Protein AF-A0A969TYZ6-F1 (afdb_monomer)

Foldseek 3Di:
DDQQQAVCSVNPPHYDPVVNVCCVVDPDDPDDDFLDPAQQQSVLCQFQVDHCVVQVFDDQADAGDPVSNCNGPQNVCVVVVDQFEDAEEPRHHDDDVCVSHNYYRYDYDPDDQDDPDDPDDPVVVPPDPDPPTVVVVRVVVVVVVVVVD

Nearest PDB structures (foldseek):
  3ed4-assembly2_C  TM=7.073E-01  e=1.552E-05  Escherichia coli
  6psm-assembly3_D  TM=7.800E-01  e=3.297E-05  Pseudoalteromonas fuliginea
  4upl-assembly1_C  TM=9.272E-01  e=4.158E-04  Ruegeria pomeroyi DSS-3
  6psm-assembly2_E  TM=7.237E-01  e=3.297E-05  Pseudoalteromonas fuliginea

Solvent-accessible surface area (backbone atoms only — not comparable to full-atom values): 9402 Å² total; per-residue (Å²): 135,64,82,66,62,34,35,78,62,70,30,88,82,47,85,38,68,71,59,34,47,51,41,72,79,55,79,72,74,90,84,74,80,75,96,43,101,44,70,26,31,35,48,52,24,67,41,52,76,40,58,55,92,74,74,69,34,84,48,66,62,52,48,76,53,74,72,57,47,58,61,14,56,67,42,46,40,38,75,74,71,46,90,41,72,44,74,40,74,68,43,54,17,67,77,81,70,51,84,78,31,81,37,65,60,59,43,68,73,88,69,72,80,62,81,93,83,68,96,65,61,77,75,65,65,77,76,49,98,67,76,83,46,63,66,55,72,45,52,53,57,53,50,53,60,65,71,72,112

Secondary structure (DSSP, 8-state):
--GGG-GGGT-SSS--HHHHHHHHHS---SS---SSSSHHHHHHHHHHS--HHHH---SSSPPPPHHHHTTSHHHHHHHTT---EEEEE--SSSS--GGGSSEEEEE-TT--SS-TT----THHHHT------TTHHHHHHHHHHHH--

Radius of gyration: 18.56 Å; Cα contacts (8 Å, |Δi|>4): 160; chains: 1; bounding box: 54×35×37 Å

Mean predicted aligned error: 7.87 Å

Structure (mmCIF, N/CA/C/O backbone):
data_AF-A0A969TYZ6-F1
#
_entry.id   AF-A0A969TYZ6-F1
#
loop_
_atom_site.group_PDB
_atom_site.id
_atom_site.type_symbol
_atom_site.label_atom_id
_atom_site.label_alt_id
_atom_site.label_comp_id
_atom_site.label_asym_id
_atom_site.label_entity_id
_atom_site.label_seq_id
_atom_site.pdbx_PDB_ins_code
_atom_site.Cartn_x
_atom_site.Cartn_y
_atom_site.Cartn_z
_atom_site.occupancy
_atom_site.B_iso_or_equiv
_atom_site.auth_seq_id
_atom_site.auth_comp_id
_atom_site.auth_asym_id
_atom_site.auth_atom_id
_atom_site.pdbx_PDB_model_num
ATOM 1 N N . MET A 1 1 ? 9.546 -0.596 -7.357 1.00 85.44 1 MET A N 1
ATOM 2 C CA . MET A 1 1 ? 10.372 -1.294 -8.366 1.00 85.44 1 MET A CA 1
ATOM 3 C C . MET A 1 1 ? 9.968 -0.761 -9.733 1.00 85.44 1 MET A C 1
ATOM 5 O O . MET A 1 1 ? 8.810 -0.387 -9.873 1.00 85.44 1 MET A O 1
ATOM 9 N N . ARG A 1 2 ? 10.897 -0.628 -10.684 1.00 91.69 2 ARG A N 1
ATOM 10 C CA . ARG A 1 2 ? 10.585 -0.173 -12.050 1.00 91.69 2 ARG A CA 1
ATOM 11 C C . ARG A 1 2 ? 10.097 -1.345 -12.911 1.00 91.69 2 ARG A C 1
ATOM 13 O O . ARG A 1 2 ? 10.354 -2.492 -12.559 1.00 91.69 2 ARG A O 1
ATOM 20 N N . TRP A 1 3 ? 9.403 -1.051 -14.010 1.00 93.50 3 TRP A N 1
ATOM 21 C CA . TRP A 1 3 ? 8.807 -2.065 -14.891 1.00 93.50 3 TRP A CA 1
ATOM 22 C C . TRP A 1 3 ? 9.852 -2.972 -15.567 1.00 93.50 3 TRP A C 1
ATOM 24 O O . TRP A 1 3 ? 9.590 -4.142 -15.812 1.00 93.50 3 TRP A O 1
ATOM 34 N N . ASP A 1 4 ? 11.051 -2.445 -15.811 1.00 94.44 4 ASP A N 1
ATOM 35 C CA . ASP A 1 4 ? 12.166 -3.093 -16.504 1.00 94.44 4 ASP A CA 1
ATOM 36 C C . ASP A 1 4 ? 13.074 -3.908 -15.570 1.00 94.44 4 ASP A C 1
ATOM 38 O O . ASP A 1 4 ? 14.100 -4.416 -16.005 1.00 94.44 4 ASP A O 1
ATOM 42 N N . ALA A 1 5 ? 12.739 -4.039 -14.283 1.00 95.69 5 ALA A N 1
ATOM 43 C CA . ALA A 1 5 ? 13.613 -4.665 -13.287 1.00 95.69 5 ALA A CA 1
ATOM 44 C C . ALA A 1 5 ? 13.423 -6.186 -13.121 1.00 95.69 5 ALA A C 1
ATOM 46 O O . ALA A 1 5 ? 14.183 -6.804 -12.377 1.00 95.69 5 ALA A O 1
ATOM 47 N N . LEU A 1 6 ? 12.415 -6.781 -13.767 1.00 95.44 6 LEU A N 1
ATOM 48 C CA . LEU A 1 6 ? 12.076 -8.203 -13.638 1.00 95.44 6 LEU A CA 1
ATOM 49 C C . LEU A 1 6 ? 12.604 -9.017 -14.823 1.00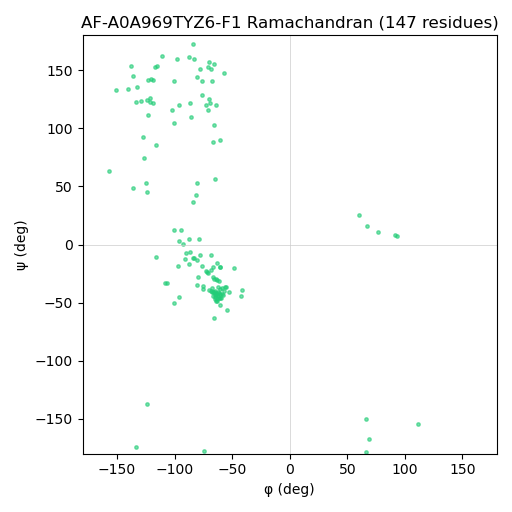 95.44 6 LEU A C 1
ATOM 51 O O . LEU A 1 6 ? 12.487 -8.589 -15.973 1.00 95.44 6 LEU A O 1
ATOM 55 N N . GLY A 1 7 ? 13.100 -10.225 -14.550 1.00 96.00 7 GLY A N 1
ATOM 56 C CA . GLY A 1 7 ? 13.476 -11.197 -15.580 1.00 96.00 7 GLY A CA 1
ATOM 57 C C . GLY A 1 7 ? 12.293 -11.557 -16.481 1.00 96.00 7 GLY A C 1
ATOM 58 O O . GLY A 1 7 ? 12.415 -11.520 -17.704 1.00 96.00 7 GLY A O 1
ATOM 59 N N . ALA A 1 8 ? 11.111 -11.768 -15.892 1.00 95.44 8 ALA A N 1
ATOM 60 C CA . ALA A 1 8 ? 9.858 -11.995 -16.622 1.00 95.44 8 ALA A CA 1
ATOM 61 C C . ALA A 1 8 ? 9.437 -10.824 -17.537 1.00 95.44 8 ALA A C 1
ATOM 63 O O . ALA A 1 8 ? 8.668 -11.027 -18.471 1.00 95.44 8 ALA A O 1
ATOM 64 N N . MET A 1 9 ? 9.967 -9.615 -17.311 1.00 96.06 9 MET A N 1
ATOM 65 C CA . MET A 1 9 ? 9.769 -8.440 -18.174 1.00 96.06 9 MET A CA 1
ATOM 66 C C . MET A 1 9 ? 10.898 -8.264 -19.209 1.00 96.06 9 MET A C 1
ATOM 68 O O . MET A 1 9 ? 11.004 -7.218 -19.845 1.00 96.06 9 MET A O 1
ATOM 72 N N . GLY A 1 10 ? 11.754 -9.277 -19.385 1.00 95.25 10 GLY A N 1
ATOM 73 C CA . GLY A 1 10 ? 12.836 -9.296 -20.372 1.00 95.25 10 GLY A CA 1
ATOM 74 C C . GLY A 1 10 ? 14.187 -8.777 -19.870 1.00 95.25 10 GLY A C 1
ATOM 75 O O . GLY A 1 10 ? 15.113 -8.631 -20.675 1.00 95.25 10 GLY A O 1
ATOM 76 N N . ASN A 1 11 ? 14.348 -8.504 -18.569 1.00 96.88 11 ASN A N 1
ATOM 77 C CA . ASN A 1 11 ? 15.635 -8.069 -18.028 1.00 96.88 11 ASN A CA 1
ATOM 78 C C . ASN A 1 11 ? 16.669 -9.211 -18.068 1.00 96.88 11 ASN A C 1
ATOM 80 O O . ASN A 1 11 ? 16.473 -10.268 -17.475 1.00 96.88 11 ASN A O 1
ATOM 84 N N . ARG A 1 12 ? 17.798 -8.987 -18.753 1.00 95.50 12 ARG A N 1
ATOM 85 C CA . ARG A 1 12 ? 18.877 -9.985 -18.911 1.00 95.50 12 ARG A CA 1
ATOM 86 C C . ARG A 1 12 ? 19.959 -9.920 -17.828 1.00 95.50 12 ARG A C 1
ATOM 88 O O . ARG A 1 12 ? 20.797 -10.814 -17.752 1.00 95.50 12 ARG A O 1
ATOM 95 N N . ILE A 1 13 ? 19.977 -8.852 -17.034 1.00 96.62 13 ILE A N 1
ATOM 96 C CA . ILE A 1 13 ? 21.022 -8.556 -16.045 1.00 96.62 13 ILE A CA 1
ATOM 97 C C . ILE A 1 13 ? 20.548 -8.944 -14.642 1.00 96.62 13 ILE A C 1
ATOM 99 O O . ILE A 1 13 ? 21.250 -9.645 -13.913 1.00 96.62 13 ILE A O 1
ATOM 103 N N . ILE A 1 14 ? 19.355 -8.492 -14.258 1.00 95.69 14 ILE A N 1
ATOM 104 C CA . ILE A 1 14 ? 18.786 -8.709 -12.930 1.00 95.69 14 ILE A CA 1
ATOM 105 C C . ILE A 1 14 ? 18.056 -10.050 -12.928 1.00 95.69 14 ILE A C 1
ATOM 107 O O . ILE A 1 14 ? 17.132 -10.266 -13.705 1.00 95.69 14 ILE A O 1
ATOM 111 N N . ARG A 1 15 ? 18.467 -10.952 -12.033 1.00 94.88 15 ARG A N 1
ATOM 112 C CA . ARG A 1 15 ? 17.842 -12.269 -11.873 1.00 94.88 15 ARG A CA 1
ATOM 113 C C . ARG A 1 15 ? 16.825 -12.224 -10.740 1.00 94.88 15 ARG A C 1
ATOM 115 O O . ARG A 1 15 ? 17.200 -11.978 -9.594 1.00 94.88 15 ARG A O 1
ATOM 122 N N . THR A 1 16 ? 15.561 -12.507 -11.043 1.00 96.81 16 THR A N 1
ATOM 123 C CA . THR A 1 16 ? 14.452 -12.462 -10.078 1.00 96.81 16 THR A CA 1
ATOM 124 C C . THR A 1 16 ? 13.690 -13.788 -10.010 1.00 96.81 16 THR A C 1
ATOM 126 O O . THR A 1 16 ? 12.464 -13.776 -10.079 1.00 96.81 16 THR A O 1
ATOM 129 N N . PRO A 1 17 ? 14.361 -14.939 -9.801 1.00 96.75 17 PRO A N 1
ATOM 130 C CA . PRO A 1 17 ? 13.773 -16.264 -10.033 1.00 96.75 17 PRO A CA 1
ATOM 131 C C . PRO A 1 17 ? 12.467 -16.510 -9.263 1.00 96.75 17 PRO A C 1
ATOM 133 O O . PRO A 1 17 ? 11.539 -17.102 -9.800 1.00 96.75 17 PRO A O 1
ATOM 136 N N . ASN A 1 18 ? 12.354 -16.005 -8.030 1.00 97.06 18 ASN A N 1
ATOM 137 C CA . ASN A 1 18 ? 11.130 -16.142 -7.236 1.00 97.06 18 ASN A CA 1
ATOM 138 C C . ASN A 1 18 ? 9.967 -15.291 -7.775 1.00 97.06 18 ASN A C 1
ATOM 140 O O . ASN A 1 18 ? 8.830 -15.750 -7.772 1.00 97.06 18 ASN A O 1
ATOM 144 N N . LEU A 1 19 ? 10.237 -14.064 -8.238 1.00 96.81 19 LEU A N 1
ATOM 145 C CA . LEU A 1 19 ? 9.208 -13.198 -8.829 1.00 96.81 19 LEU A CA 1
ATOM 146 C C . LEU A 1 19 ? 8.842 -13.665 -10.241 1.00 96.81 19 LEU A C 1
ATOM 148 O O . LEU A 1 19 ? 7.674 -13.627 -10.608 1.00 96.81 19 LEU A O 1
ATOM 152 N N . ASP A 1 20 ? 9.821 -14.158 -10.999 1.00 97.19 20 ASP A N 1
ATOM 153 C CA . ASP A 1 20 ? 9.613 -14.714 -12.335 1.00 97.19 20 ASP A CA 1
ATOM 154 C C . ASP A 1 20 ? 8.745 -15.978 -12.258 1.00 97.19 20 ASP A C 1
ATOM 156 O O . ASP A 1 20 ? 7.818 -16.137 -13.048 1.00 97.19 20 ASP A O 1
ATOM 160 N N . ARG A 1 21 ? 8.968 -16.830 -11.244 1.00 98.00 21 ARG A N 1
ATOM 161 C CA . ARG A 1 21 ? 8.101 -17.979 -10.956 1.00 98.00 21 ARG A CA 1
ATOM 162 C C . ARG A 1 21 ? 6.665 -17.549 -10.650 1.00 98.00 21 ARG A C 1
ATOM 164 O O . ARG A 1 21 ? 5.743 -18.115 -11.222 1.00 98.00 21 ARG A O 1
ATOM 171 N N . LEU A 1 22 ? 6.468 -16.532 -9.803 1.00 97.38 22 LEU A N 1
ATOM 172 C CA . LEU A 1 22 ? 5.130 -15.991 -9.514 1.00 97.38 22 LEU A CA 1
ATOM 173 C C . LEU A 1 22 ? 4.441 -15.435 -10.768 1.00 97.38 22 LEU A C 1
ATOM 175 O O . LEU A 1 22 ? 3.236 -15.604 -10.924 1.00 97.38 22 LEU A O 1
ATOM 179 N N . ALA A 1 23 ? 5.192 -14.784 -11.659 1.00 96.12 23 ALA A N 1
ATOM 180 C CA . ALA A 1 23 ? 4.657 -14.282 -12.921 1.00 96.12 23 ALA A CA 1
ATOM 181 C C . ALA A 1 23 ? 4.252 -15.421 -13.873 1.00 96.12 23 ALA A C 1
ATOM 183 O O . ALA A 1 23 ? 3.238 -15.301 -14.552 1.00 96.12 23 ALA A O 1
ATOM 184 N N . TYR A 1 24 ? 5.020 -16.514 -13.907 1.00 96.50 24 TYR A N 1
ATOM 185 C CA . TYR A 1 24 ? 4.758 -17.673 -14.764 1.00 96.50 24 TYR A CA 1
ATOM 186 C C . TYR A 1 24 ? 3.608 -18.556 -14.257 1.00 96.50 24 TYR A C 1
ATOM 188 O O . TYR A 1 24 ? 2.821 -19.063 -15.048 1.00 96.50 24 TYR A O 1
ATOM 196 N N . GLU A 1 25 ? 3.505 -18.743 -12.940 1.00 98.19 25 GLU A N 1
ATOM 197 C CA . GLU A 1 25 ? 2.452 -19.553 -12.307 1.00 98.19 25 GLU A CA 1
ATOM 198 C C . GLU A 1 25 ? 1.144 -18.774 -12.087 1.00 98.19 25 GLU A C 1
ATOM 200 O O . GLU A 1 25 ? 0.123 -19.366 -11.740 1.00 98.19 25 GLU A O 1
ATOM 205 N N . GLY A 1 26 ? 1.174 -17.450 -12.254 1.00 97.12 26 GLY A N 1
ATOM 206 C CA . GLY A 1 26 ? 0.054 -16.552 -11.997 1.00 97.12 26 GLY A CA 1
ATOM 207 C C . GLY A 1 26 ? -0.323 -15.700 -13.206 1.00 97.12 26 GLY A C 1
ATOM 208 O O . GLY A 1 26 ? -0.410 -16.175 -14.336 1.00 97.12 26 GLY A O 1
ATOM 209 N N . VAL A 1 27 ? -0.588 -14.417 -12.950 1.00 96.81 27 VAL A N 1
ATOM 210 C CA . VAL A 1 27 ? -0.977 -13.439 -13.973 1.00 96.81 27 VAL A CA 1
ATOM 211 C C . VAL A 1 27 ? 0.015 -12.283 -13.980 1.00 96.81 27 VAL A C 1
ATOM 213 O O . VAL A 1 27 ? 0.234 -11.632 -12.956 1.00 96.81 27 VAL A O 1
ATOM 216 N N . LEU A 1 28 ? 0.574 -11.992 -15.155 1.00 96.00 28 LEU A N 1
ATOM 217 C CA . LEU A 1 28 ? 1.439 -10.842 -15.391 1.00 96.00 28 LEU A CA 1
ATOM 218 C C . LEU A 1 28 ? 0.665 -9.728 -16.105 1.00 96.00 28 LEU A C 1
ATOM 220 O O . LEU A 1 28 ? 0.260 -9.866 -17.258 1.00 96.00 28 LEU A O 1
ATOM 224 N N . PHE A 1 29 ? 0.497 -8.590 -15.433 1.00 96.56 29 PHE A N 1
ATOM 225 C CA . PHE A 1 29 ? -0.123 -7.409 -16.027 1.00 96.56 29 PHE A CA 1
ATOM 226 C C . PHE A 1 29 ? 0.922 -6.574 -16.769 1.00 96.56 29 PHE A C 1
ATOM 228 O O . PHE A 1 29 ? 1.751 -5.916 -16.144 1.00 96.56 29 PHE A O 1
ATOM 235 N N . LEU A 1 30 ? 0.844 -6.551 -18.101 1.00 95.38 30 LEU A N 1
ATOM 236 C CA . LEU A 1 30 ? 1.737 -5.736 -18.939 1.00 95.38 30 LEU A CA 1
ATOM 237 C C . LEU A 1 30 ? 1.415 -4.236 -18.868 1.00 95.38 30 LEU A C 1
ATOM 239 O O . LEU A 1 30 ? 2.276 -3.401 -19.123 1.00 95.38 30 LEU A O 1
ATOM 243 N N . ASN A 1 31 ? 0.176 -3.904 -18.499 1.00 96.12 31 ASN A N 1
ATOM 244 C CA . ASN A 1 31 ? -0.345 -2.543 -18.432 1.00 96.12 31 ASN A CA 1
ATOM 245 C C . ASN A 1 31 ? -0.938 -2.277 -17.042 1.00 96.12 31 ASN A C 1
ATOM 247 O O . ASN A 1 31 ? -2.155 -2.263 -16.869 1.00 96.12 31 ASN A O 1
ATOM 251 N N . ASN A 1 32 ? -0.072 -2.104 -16.042 1.00 94.94 32 ASN A N 1
ATOM 252 C CA . ASN A 1 32 ? -0.462 -1.722 -14.684 1.00 94.94 32 ASN A CA 1
ATOM 253 C C . ASN A 1 32 ? 0.182 -0.380 -14.314 1.00 94.94 32 ASN A C 1
ATOM 255 O O . ASN A 1 32 ? 1.407 -0.251 -14.330 1.00 94.94 32 ASN A O 1
ATOM 259 N N . PHE A 1 33 ? -0.640 0.610 -13.971 1.00 96.19 33 PHE A N 1
ATOM 260 C CA . PHE A 1 33 ? -0.203 1.984 -13.739 1.00 96.19 33 PHE A CA 1
ATOM 261 C C . PHE A 1 33 ? -0.599 2.461 -12.346 1.00 96.19 33 PHE A C 1
ATOM 263 O O . PHE A 1 33 ? -1.699 2.198 -11.865 1.00 96.19 33 PHE A O 1
ATOM 270 N N . VAL A 1 34 ? 0.291 3.227 -11.715 1.00 95.62 34 VAL A N 1
ATOM 271 C CA . VAL A 1 34 ? -0.053 3.996 -10.517 1.00 95.62 34 VAL A CA 1
ATOM 272 C C . VAL A 1 34 ? -0.761 5.284 -10.922 1.00 95.62 34 VAL A C 1
ATOM 274 O O . VAL A 1 34 ? -0.410 5.913 -11.917 1.00 95.62 34 VAL A O 1
ATOM 277 N N . THR A 1 35 ? -1.727 5.713 -10.116 1.00 94.38 35 THR A N 1
ATOM 278 C CA . THR A 1 35 ? -2.426 6.995 -10.302 1.00 94.38 35 THR A CA 1
ATOM 279 C C . THR A 1 35 ? -1.502 8.192 -10.081 1.00 94.38 35 THR A C 1
ATOM 281 O O . THR A 1 35 ? -1.716 9.267 -10.637 1.00 94.38 35 THR A O 1
ATOM 284 N N . THR A 1 36 ? -0.471 8.033 -9.248 1.00 94.56 36 THR A N 1
ATOM 285 C CA . THR A 1 36 ? 0.542 9.057 -8.984 1.00 94.56 36 THR A CA 1
ATOM 286 C C . THR A 1 36 ? 1.866 8.395 -8.614 1.00 94.56 36 THR A C 1
ATOM 288 O O . THR A 1 36 ? 1.908 7.516 -7.755 1.00 94.56 36 THR A O 1
ATOM 291 N N . SER A 1 37 ? 2.966 8.842 -9.220 1.00 94.00 37 SER A N 1
ATOM 292 C CA . SER A 1 37 ? 4.318 8.294 -9.011 1.00 94.00 37 SER A CA 1
ATOM 293 C C . SER A 1 37 ? 5.009 8.839 -7.751 1.00 94.00 37 SER A C 1
ATOM 295 O O . SER A 1 37 ? 6.197 9.154 -7.773 1.00 94.00 37 SER A O 1
ATOM 297 N N . ILE A 1 38 ? 4.269 8.948 -6.643 1.00 93.25 38 ILE A N 1
ATOM 298 C CA . ILE A 1 38 ? 4.771 9.390 -5.335 1.00 93.25 38 ILE A CA 1
ATOM 299 C C . ILE A 1 38 ? 4.277 8.438 -4.239 1.00 93.25 38 ILE A C 1
ATOM 301 O O . ILE A 1 38 ? 3.121 8.016 -4.229 1.00 93.25 38 ILE A O 1
ATOM 305 N N . CYS A 1 39 ? 5.177 8.059 -3.329 1.00 93.94 39 CYS A N 1
ATOM 306 C CA . CYS A 1 39 ? 4.957 6.999 -2.338 1.00 93.94 39 CYS A CA 1
ATOM 307 C C . CYS A 1 39 ? 3.689 7.185 -1.476 1.00 93.94 39 CYS A C 1
ATOM 309 O O . CYS A 1 39 ? 2.876 6.260 -1.465 1.00 93.94 39 CYS A O 1
ATOM 311 N N . PRO A 1 40 ? 3.499 8.310 -0.759 1.00 95.69 40 PRO A N 1
ATOM 312 C CA . PRO A 1 40 ? 2.333 8.505 0.100 1.00 95.69 40 PRO A CA 1
ATOM 313 C C . PRO A 1 40 ? 1.016 8.454 -0.679 1.00 95.69 40 PRO A C 1
ATOM 315 O O . PRO A 1 40 ? 0.154 7.640 -0.362 1.00 95.69 40 PRO A O 1
ATOM 318 N N . THR A 1 41 ? 0.880 9.228 -1.758 1.00 97.06 41 THR A N 1
ATOM 319 C CA . THR A 1 41 ? -0.352 9.257 -2.564 1.00 97.06 41 THR A CA 1
ATOM 320 C C . THR A 1 41 ? -0.657 7.900 -3.191 1.00 97.06 41 THR A C 1
ATOM 322 O O . THR A 1 41 ? -1.787 7.431 -3.105 1.00 97.06 41 THR A O 1
ATOM 325 N N . SER A 1 42 ? 0.347 7.216 -3.756 1.00 96.81 42 SER A N 1
ATOM 326 C CA . SER A 1 42 ? 0.155 5.879 -4.332 1.00 96.81 42 SER A CA 1
ATOM 327 C C . SER A 1 42 ? -0.297 4.862 -3.282 1.00 96.81 42 SER A C 1
ATOM 329 O O . SER A 1 42 ? -1.209 4.080 -3.547 1.00 96.81 42 SER A O 1
ATOM 331 N N . ARG A 1 43 ? 0.288 4.888 -2.076 1.00 96.62 43 ARG A N 1
ATOM 332 C CA . ARG A 1 43 ? -0.143 4.022 -0.970 1.00 96.62 43 ARG A CA 1
ATOM 333 C C . ARG A 1 43 ? -1.564 4.351 -0.551 1.00 96.62 43 ARG A C 1
ATOM 335 O O . ARG A 1 43 ? -2.381 3.444 -0.478 1.00 96.62 43 ARG A O 1
ATOM 342 N N . ALA A 1 44 ? -1.882 5.624 -0.347 1.00 97.81 44 ALA A N 1
ATOM 343 C CA . ALA A 1 44 ? -3.228 6.036 0.020 1.00 97.81 44 ALA A CA 1
ATOM 344 C C . ALA A 1 44 ? -4.275 5.578 -1.012 1.00 97.81 44 ALA A C 1
ATOM 346 O O . ALA A 1 44 ? -5.330 5.068 -0.628 1.00 97.81 44 ALA A O 1
ATOM 347 N N . SER A 1 45 ? -3.951 5.660 -2.307 1.00 97.88 45 SER A N 1
ATOM 348 C CA . SER A 1 45 ? -4.794 5.125 -3.381 1.00 97.88 45 SER A CA 1
ATOM 349 C C . SER A 1 45 ? -4.978 3.604 -3.291 1.00 97.88 45 SER A C 1
ATOM 351 O O . SER A 1 45 ? -6.093 3.126 -3.462 1.00 97.88 45 SER A O 1
ATOM 353 N N . ILE A 1 46 ? -3.931 2.834 -2.965 1.00 97.50 46 ILE A N 1
ATOM 354 C CA . ILE A 1 46 ? -4.038 1.375 -2.761 1.00 97.50 46 ILE A CA 1
ATOM 355 C C . ILE A 1 46 ? -4.919 1.044 -1.549 1.00 97.50 46 ILE A C 1
ATOM 357 O O . ILE A 1 46 ? -5.771 0.167 -1.632 1.00 97.50 46 ILE A O 1
ATOM 361 N N . PHE A 1 47 ? -4.730 1.741 -0.426 1.00 97.88 47 PHE A N 1
ATOM 362 C CA . PHE A 1 47 ? -5.491 1.493 0.802 1.00 97.88 47 PHE A CA 1
ATOM 363 C C . PHE A 1 47 ? -6.982 1.788 0.632 1.00 97.88 47 PHE A C 1
ATOM 365 O O . PHE A 1 47 ? -7.813 1.036 1.132 1.00 97.88 47 PHE A O 1
ATOM 372 N N . THR A 1 48 ? -7.317 2.878 -0.057 1.00 98.00 48 THR A N 1
ATOM 373 C CA . THR A 1 48 ? -8.701 3.368 -0.171 1.00 98.00 48 THR A CA 1
ATOM 374 C C . THR A 1 48 ? -9.415 2.926 -1.445 1.00 98.00 48 THR A C 1
ATOM 376 O O . THR A 1 48 ? -10.634 3.043 -1.523 1.00 98.00 48 THR A O 1
ATOM 379 N N . GLY A 1 49 ? -8.681 2.492 -2.474 1.00 97.38 49 GLY A N 1
ATOM 380 C CA . GLY A 1 49 ? -9.224 2.294 -3.820 1.00 97.38 49 GLY A CA 1
ATOM 381 C C . GLY A 1 49 ? -9.645 3.599 -4.515 1.00 97.38 49 GLY A C 1
ATOM 382 O O . GLY A 1 49 ? -10.405 3.567 -5.480 1.00 97.38 49 GLY A O 1
ATOM 383 N N . GLN A 1 50 ? -9.197 4.760 -4.025 1.00 97.12 50 GLN A N 1
ATOM 384 C CA . GLN A 1 50 ? -9.617 6.078 -4.509 1.00 97.12 50 GLN A CA 1
ATOM 385 C C . GLN A 1 50 ? -8.455 6.848 -5.146 1.00 97.12 50 GLN A C 1
ATOM 387 O O . GLN A 1 50 ? -7.297 6.678 -4.783 1.00 97.12 50 GLN A O 1
ATOM 392 N N . TYR A 1 51 ? -8.767 7.757 -6.073 1.00 97.50 51 TYR A N 1
ATOM 393 C CA . TYR A 1 51 ? -7.787 8.701 -6.624 1.00 97.50 51 TYR A CA 1
ATOM 394 C C . TYR A 1 51 ? -7.364 9.760 -5.593 1.00 97.50 51 TYR A C 1
ATOM 396 O O . TYR A 1 51 ? -8.157 10.125 -4.722 1.00 97.50 51 TYR A O 1
ATOM 404 N N . GLY A 1 52 ? -6.180 10.357 -5.793 1.00 96.62 52 GLY A N 1
ATOM 405 C CA . GLY A 1 52 ? -5.632 11.464 -4.987 1.00 96.62 52 GLY A CA 1
ATOM 406 C C . GLY A 1 52 ? -6.640 12.552 -4.625 1.00 96.62 52 GLY A C 1
ATOM 407 O O . GLY A 1 52 ? -6.776 12.925 -3.466 1.00 96.62 52 GLY A O 1
ATOM 408 N N . ARG A 1 53 ? -7.454 12.979 -5.598 1.00 96.69 53 ARG A N 1
ATOM 409 C CA . ARG A 1 53 ? -8.502 14.001 -5.416 1.00 96.69 53 ARG A C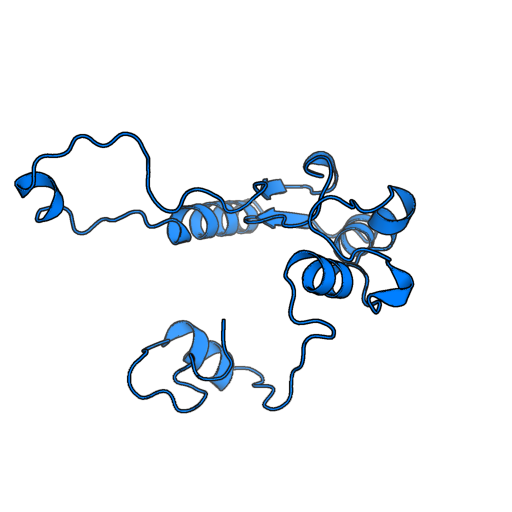A 1
ATOM 410 C C . ARG A 1 53 ? -9.591 13.653 -4.391 1.00 96.69 53 ARG A C 1
ATOM 412 O O . ARG A 1 53 ? -10.342 14.529 -3.982 1.00 96.69 53 ARG A O 1
ATOM 419 N N . ARG A 1 54 ? -9.757 12.378 -4.046 1.00 97.19 54 ARG A N 1
ATOM 420 C CA . ARG A 1 54 ? -10.774 11.904 -3.098 1.00 97.19 54 ARG A CA 1
ATOM 421 C C . ARG A 1 54 ? -10.183 11.759 -1.701 1.00 97.19 54 ARG A C 1
ATOM 423 O O . ARG A 1 54 ? -10.794 12.225 -0.749 1.00 97.19 54 ARG A O 1
ATOM 430 N N . HIS A 1 55 ? -8.996 11.161 -1.587 1.00 96.88 55 HIS A N 1
ATOM 431 C CA . HIS A 1 55 ? -8.360 10.944 -0.287 1.00 96.88 55 HIS A CA 1
ATOM 432 C C . HIS A 1 55 ? -7.501 12.130 0.193 1.00 96.88 55 HIS A C 1
ATOM 434 O O . HIS A 1 55 ? -7.212 12.201 1.380 1.00 96.88 55 HIS A O 1
ATOM 440 N N . GLN A 1 56 ? -7.126 13.064 -0.692 1.00 97.31 56 GLN A N 1
ATOM 441 C CA . GLN A 1 56 ? -6.429 14.329 -0.390 1.00 97.31 56 GLN A CA 1
ATOM 442 C C . GLN A 1 56 ? -5.052 14.189 0.289 1.00 97.31 56 GLN A C 1
ATOM 444 O O . GLN A 1 56 ? -4.578 15.110 0.941 1.00 97.31 56 GLN A O 1
ATOM 449 N N . ILE A 1 57 ? -4.372 13.056 0.088 1.00 97.38 57 ILE A N 1
ATOM 450 C CA . ILE A 1 57 ? -3.014 12.825 0.609 1.00 97.38 57 ILE A CA 1
ATOM 451 C C . ILE A 1 57 ? -2.016 13.053 -0.525 1.00 97.38 57 ILE A C 1
ATOM 453 O O . ILE A 1 57 ? -1.887 12.210 -1.420 1.00 97.38 57 ILE A O 1
ATOM 457 N N . TRP A 1 58 ? -1.322 14.188 -0.480 1.00 96.38 58 TRP A N 1
ATOM 458 C CA . TRP A 1 58 ? -0.407 14.653 -1.534 1.00 96.38 58 TRP A CA 1
ATOM 459 C C . TRP A 1 58 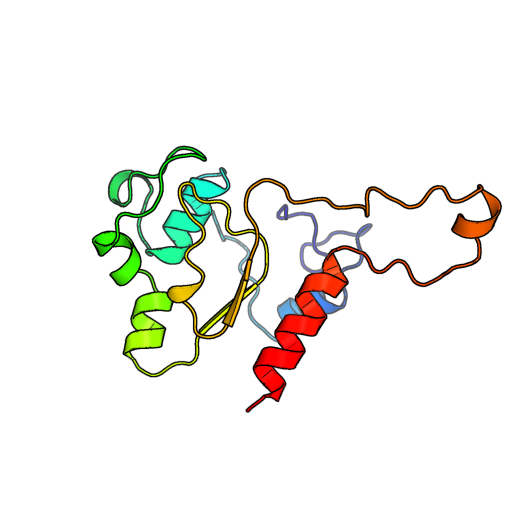? 1.054 14.760 -1.089 1.00 96.38 58 TRP A C 1
ATOM 461 O O . TRP A 1 58 ? 1.945 14.906 -1.923 1.00 96.38 58 TRP A O 1
ATOM 471 N N . ASP A 1 59 ? 1.307 14.643 0.210 1.00 94.19 59 ASP A N 1
ATOM 472 C CA . ASP A 1 59 ? 2.615 14.814 0.832 1.00 94.19 59 ASP A CA 1
ATOM 473 C C . ASP A 1 59 ? 2.909 13.681 1.832 1.00 94.19 59 ASP A C 1
ATOM 475 O O . ASP A 1 59 ? 2.192 12.682 1.912 1.00 94.19 59 ASP A O 1
ATOM 479 N N . PHE A 1 60 ? 4.024 13.804 2.551 1.00 93.50 60 PHE A N 1
ATOM 480 C CA . PHE A 1 60 ? 4.490 12.815 3.525 1.00 93.50 60 PHE A CA 1
ATOM 481 C C . PHE A 1 60 ? 4.014 13.099 4.960 1.00 93.50 60 PHE A C 1
ATOM 483 O O . PHE A 1 60 ? 4.367 12.341 5.862 1.00 93.50 60 PHE A O 1
ATOM 490 N N . GLU A 1 61 ? 3.249 14.169 5.176 1.00 94.38 61 GLU A N 1
ATOM 491 C CA . GLU A 1 61 ? 2.846 14.664 6.498 1.00 94.38 61 GLU A CA 1
ATOM 492 C C . GLU A 1 61 ? 1.365 14.414 6.776 1.00 94.38 61 GLU A C 1
ATOM 494 O O . GLU A 1 61 ? 0.994 14.114 7.909 1.00 94.38 61 GLU A O 1
ATOM 499 N N . THR A 1 62 ? 0.535 14.459 5.736 1.00 95.88 62 THR A N 1
ATOM 500 C CA . THR A 1 62 ? -0.912 14.289 5.813 1.00 95.88 62 THR A CA 1
ATOM 501 C C . THR A 1 62 ? -1.266 12.830 6.139 1.00 95.88 62 THR A C 1
ATOM 503 O O . THR A 1 62 ? -0.977 11.931 5.335 1.00 95.88 62 THR A O 1
ATOM 506 N N . PRO A 1 63 ? -1.891 12.554 7.300 1.00 96.31 63 PRO A N 1
ATOM 507 C CA . PRO A 1 63 ? -2.373 11.223 7.642 1.00 96.31 63 PRO A CA 1
ATOM 508 C C . PRO A 1 63 ? -3.757 10.955 7.043 1.00 96.31 63 PRO A C 1
ATOM 510 O O . PRO A 1 63 ? -4.445 11.853 6.557 1.00 96.31 63 PRO A O 1
ATOM 513 N N . PHE A 1 64 ? -4.217 9.710 7.163 1.00 97.31 64 PHE A N 1
ATOM 514 C CA . PHE A 1 64 ? -5.651 9.451 7.100 1.00 97.31 64 PHE A CA 1
ATOM 515 C C . PHE A 1 64 ? -6.350 10.042 8.325 1.00 97.31 64 PHE A C 1
ATOM 517 O O . PHE A 1 64 ? -5.871 9.906 9.450 1.00 97.31 64 PHE A O 1
ATOM 524 N N . THR A 1 65 ? -7.532 10.618 8.123 1.00 96.50 65 THR A N 1
ATOM 525 C CA . THR A 1 65 ? -8.471 10.812 9.236 1.00 96.50 65 THR A CA 1
ATOM 526 C C . THR A 1 65 ? -8.955 9.452 9.760 1.00 96.50 65 THR A C 1
ATOM 528 O O . THR A 1 65 ? -8.993 8.486 8.986 1.00 96.50 65 THR A O 1
ATOM 531 N N . PRO A 1 66 ? -9.393 9.351 11.030 1.00 95.62 66 PRO A N 1
ATOM 532 C CA . PRO A 1 66 ? -9.945 8.105 11.564 1.00 95.62 66 PRO A CA 1
ATOM 533 C C . PRO A 1 66 ? -11.074 7.538 10.692 1.00 95.62 66 PRO A C 1
ATOM 535 O O . PRO A 1 66 ? -11.107 6.347 10.398 1.00 95.62 66 PRO A O 1
ATOM 538 N N . GLN A 1 67 ? -11.958 8.403 10.191 1.00 96.44 67 GLN A N 1
ATOM 539 C CA . GLN A 1 67 ? -13.076 8.013 9.333 1.00 96.44 67 GLN A CA 1
ATOM 540 C C . GLN A 1 67 ? -12.604 7.485 7.973 1.00 96.44 67 GLN A C 1
ATOM 542 O O . GLN A 1 67 ? -13.147 6.498 7.484 1.00 96.44 67 GLN A O 1
ATOM 547 N N . GLN A 1 68 ? -11.587 8.106 7.364 1.00 97.44 68 GLN A N 1
ATOM 548 C CA . GLN A 1 68 ? -11.003 7.604 6.116 1.00 97.44 68 GLN A CA 1
ATOM 549 C C . GLN A 1 68 ? -10.319 6.252 6.319 1.00 97.44 68 GLN A C 1
ATOM 551 O O . GLN A 1 68 ? -10.468 5.374 5.471 1.00 97.44 68 GLN A O 1
ATOM 556 N N . PHE A 1 69 ? -9.600 6.068 7.432 1.00 97.31 69 PHE A N 1
ATOM 557 C CA . PHE A 1 69 ? -8.909 4.812 7.716 1.00 97.31 69 PHE A CA 1
ATOM 558 C C . PHE A 1 69 ? -9.890 3.634 7.802 1.00 97.31 69 PHE A C 1
ATOM 560 O O . PHE A 1 69 ? -9.644 2.592 7.196 1.00 97.31 69 PHE A O 1
ATOM 567 N N . GLN A 1 70 ? -11.042 3.818 8.454 1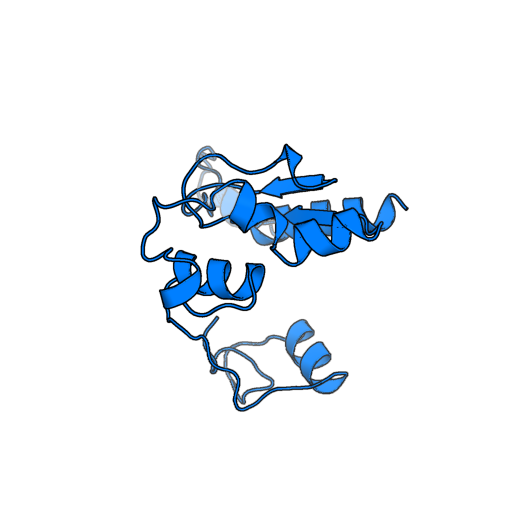.00 97.56 70 GLN A N 1
ATOM 568 C CA . GLN A 1 70 ? -12.077 2.779 8.567 1.00 97.56 70 GLN A CA 1
ATOM 569 C C . GLN A 1 70 ? -12.685 2.353 7.216 1.00 97.56 70 GLN A C 1
ATOM 571 O O . GLN A 1 70 ? -13.311 1.303 7.124 1.00 97.56 70 GLN A O 1
ATOM 576 N N . GLN A 1 71 ? -12.486 3.138 6.153 1.00 98.00 71 GLN A N 1
ATOM 577 C CA . GLN A 1 71 ? -12.922 2.808 4.790 1.00 98.00 71 GLN A CA 1
ATOM 578 C C . GLN A 1 71 ? -11.814 2.165 3.941 1.00 98.00 71 GLN A C 1
ATOM 580 O O . GLN A 1 71 ? -12.010 1.908 2.753 1.00 98.00 71 GLN A O 1
ATOM 585 N N . THR A 1 72 ? -10.632 1.927 4.512 1.00 98.38 72 THR A N 1
ATOM 586 C CA . THR A 1 72 ? -9.535 1.258 3.808 1.00 98.38 72 THR A CA 1
ATOM 587 C C . THR A 1 72 ? -9.754 -0.250 3.751 1.00 98.38 72 THR A C 1
ATOM 589 O O . THR A 1 72 ? -10.348 -0.836 4.657 1.00 98.38 72 THR A O 1
ATOM 592 N N . TYR A 1 73 ? -9.233 -0.909 2.712 1.00 98.25 73 TYR A N 1
ATOM 593 C CA . TYR A 1 73 ? -9.404 -2.355 2.564 1.00 98.25 73 TYR A CA 1
ATOM 594 C C . TYR A 1 73 ? -8.905 -3.158 3.786 1.00 98.25 73 TYR A C 1
ATOM 596 O O . TYR A 1 73 ? -9.584 -4.121 4.132 1.00 98.25 73 TYR A O 1
ATOM 604 N N . PRO A 1 74 ? -7.809 -2.801 4.500 1.00 97.62 74 PRO A N 1
ATOM 605 C CA . PRO A 1 74 ? -7.404 -3.560 5.680 1.00 97.62 74 PRO A CA 1
ATOM 606 C C . PRO A 1 74 ? -8.392 -3.425 6.839 1.00 97.62 74 PRO A C 1
ATOM 608 O O . PRO A 1 74 ? -8.702 -4.429 7.472 1.00 97.62 74 PRO A O 1
ATOM 611 N N . ALA A 1 75 ? -8.930 -2.225 7.085 1.00 97.94 75 ALA A N 1
ATOM 612 C CA . ALA A 1 75 ? -9.937 -2.015 8.126 1.00 97.94 75 ALA A CA 1
ATOM 613 C C . ALA A 1 75 ? -11.233 -2.776 7.807 1.00 97.94 75 ALA A C 1
ATOM 615 O O . ALA A 1 75 ? -11.779 -3.470 8.663 1.00 97.94 75 ALA A O 1
ATOM 616 N N . LEU A 1 76 ? -11.674 -2.723 6.545 1.00 98.56 76 LEU A N 1
ATOM 617 C CA . LEU A 1 76 ? -12.857 -3.445 6.078 1.00 98.56 76 LEU A CA 1
ATOM 618 C C . LEU A 1 76 ? -12.679 -4.968 6.173 1.00 98.56 76 LEU A C 1
ATOM 620 O O . LEU A 1 76 ? -13.584 -5.662 6.632 1.00 98.56 76 LEU A O 1
ATOM 624 N N . LEU A 1 77 ? -11.510 -5.497 5.794 1.00 98.38 77 LEU A N 1
ATOM 625 C CA . LEU A 1 77 ? -11.200 -6.921 5.949 1.00 98.38 77 LEU A CA 1
ATOM 626 C C . LEU A 1 77 ? -11.184 -7.331 7.424 1.00 98.38 77 LEU A C 1
ATOM 628 O O . LEU A 1 77 ? -11.756 -8.364 7.772 1.00 98.38 77 LEU A O 1
ATOM 632 N N . ARG A 1 78 ? -10.585 -6.517 8.302 1.00 97.62 78 ARG A N 1
ATOM 633 C CA . ARG A 1 78 ? -10.583 -6.783 9.745 1.00 97.62 78 ARG A CA 1
ATOM 634 C C . ARG A 1 78 ? -12.000 -6.832 10.311 1.00 97.62 78 ARG A C 1
ATOM 636 O O . ARG A 1 78 ? -12.342 -7.775 11.018 1.00 97.62 78 ARG A O 1
ATOM 643 N N . ALA A 1 79 ? -12.843 -5.866 9.947 1.00 97.69 79 ALA A N 1
ATOM 644 C CA . ALA A 1 79 ? -14.250 -5.835 10.346 1.00 97.69 79 ALA A CA 1
ATOM 645 C C . ALA A 1 79 ? -15.043 -7.050 9.824 1.00 97.69 79 ALA A C 1
ATOM 647 O O . ALA A 1 79 ? -15.954 -7.523 10.498 1.00 97.69 79 ALA A O 1
ATOM 648 N N . ALA A 1 80 ? -14.668 -7.596 8.663 1.00 98.38 80 ALA A N 1
ATOM 649 C CA . ALA A 1 80 ? -15.238 -8.823 8.102 1.00 98.38 80 ALA A CA 1
ATOM 650 C C . ALA A 1 80 ? -14.694 -10.123 8.739 1.00 98.38 80 ALA A C 1
ATOM 652 O O . ALA A 1 80 ? -15.037 -11.213 8.285 1.00 98.38 80 ALA A O 1
ATOM 653 N N . GLY A 1 81 ? -13.855 -10.031 9.776 1.00 97.62 81 GLY A N 1
ATOM 654 C CA . GLY A 1 81 ? -13.332 -11.180 10.521 1.00 97.62 81 GLY A CA 1
ATOM 655 C C . GLY A 1 81 ? -11.983 -11.713 10.030 1.00 97.62 81 GLY A C 1
ATOM 656 O O . GLY A 1 81 ? -11.528 -12.749 10.516 1.00 97.62 81 GLY A O 1
ATOM 657 N N . TYR A 1 82 ? -11.313 -11.030 9.096 1.00 97.50 82 TYR A N 1
ATOM 658 C CA . TYR A 1 82 ? -9.952 -11.397 8.708 1.00 97.50 82 TYR A CA 1
ATOM 659 C C . TYR A 1 82 ? -8.945 -10.954 9.768 1.00 97.50 82 TYR A C 1
ATOM 661 O O . TYR A 1 82 ? -9.009 -9.842 10.288 1.00 97.50 82 TYR A O 1
ATOM 669 N N . ARG A 1 83 ? -7.940 -11.796 10.018 1.00 95.88 83 ARG A N 1
ATOM 670 C CA . ARG A 1 83 ? -6.741 -11.393 10.760 1.00 95.88 83 ARG A CA 1
ATOM 671 C C . ARG A 1 83 ? -5.849 -10.564 9.842 1.00 95.88 83 ARG A C 1
ATOM 673 O O . ARG A 1 83 ? -5.505 -11.000 8.744 1.00 95.88 83 ARG A O 1
ATOM 680 N N . THR A 1 84 ? -5.444 -9.390 10.299 1.00 96.69 84 THR A N 1
ATOM 681 C CA . THR A 1 84 ? -4.707 -8.404 9.506 1.00 96.69 84 THR A CA 1
ATOM 682 C C . THR A 1 84 ? -3.334 -8.117 10.100 1.00 96.69 84 THR A C 1
ATOM 684 O O . THR A 1 84 ? -3.160 -8.033 11.314 1.00 96.69 84 THR A O 1
ATOM 687 N N . ALA A 1 85 ? -2.336 -7.941 9.236 1.00 95.69 85 ALA A N 1
ATOM 688 C CA . ALA A 1 85 ? -0.982 -7.587 9.637 1.00 95.69 85 ALA A CA 1
ATOM 689 C C . ALA A 1 85 ? -0.407 -6.495 8.739 1.00 95.69 85 ALA A C 1
ATOM 691 O O . ALA A 1 85 ? -0.630 -6.503 7.528 1.00 95.69 85 ALA A O 1
ATOM 692 N N . PHE A 1 86 ? 0.399 -5.607 9.322 1.00 95.44 86 PHE A N 1
ATOM 693 C CA . PHE A 1 86 ? 1.208 -4.655 8.570 1.00 95.44 86 PHE A CA 1
ATOM 694 C C . PHE A 1 86 ? 2.686 -4.793 8.931 1.00 95.44 86 PHE A C 1
ATOM 696 O O . PHE A 1 86 ? 3.082 -4.690 10.093 1.00 95.44 86 PHE A O 1
ATOM 703 N N . ILE A 1 87 ? 3.519 -5.019 7.918 1.00 93.38 87 ILE A N 1
ATOM 704 C CA . ILE A 1 87 ? 4.954 -5.262 8.069 1.00 93.38 87 ILE A CA 1
ATOM 705 C C . ILE A 1 87 ? 5.683 -4.404 7.036 1.00 93.38 87 ILE A C 1
ATOM 707 O O . ILE A 1 87 ? 5.435 -4.516 5.836 1.00 93.38 87 ILE A O 1
ATOM 711 N N . GLY A 1 88 ? 6.596 -3.546 7.493 1.00 91.81 88 GLY A N 1
ATOM 712 C CA . GLY A 1 88 ? 7.427 -2.720 6.617 1.00 91.81 88 GLY A CA 1
ATOM 713 C C . GLY A 1 88 ? 7.136 -1.217 6.665 1.00 91.81 88 GLY A C 1
ATOM 714 O O . GLY A 1 88 ? 6.708 -0.664 7.674 1.00 91.81 88 GLY A O 1
ATOM 715 N N . LYS A 1 89 ? 7.446 -0.509 5.575 1.00 92.94 89 LYS A N 1
ATOM 716 C CA . LYS A 1 89 ? 7.349 0.958 5.532 1.00 92.94 89 LYS A CA 1
ATOM 717 C C . LYS A 1 89 ? 5.887 1.394 5.484 1.00 92.94 89 LYS A C 1
ATOM 719 O O . LYS A 1 89 ? 5.221 1.081 4.498 1.00 92.94 89 LYS A O 1
ATOM 724 N N . TRP A 1 90 ? 5.440 2.173 6.472 1.00 94.25 90 TRP A N 1
ATOM 725 C CA . TRP A 1 90 ? 4.106 2.786 6.483 1.00 94.25 90 TRP A CA 1
ATOM 726 C C . TRP A 1 90 ? 3.977 3.810 5.350 1.00 94.25 90 TRP A C 1
ATOM 728 O O . TRP A 1 90 ? 3.268 3.587 4.371 1.00 94.25 90 TRP A O 1
ATOM 738 N N . GLY A 1 91 ? 4.790 4.868 5.403 1.00 92.56 91 GLY A N 1
ATOM 739 C CA . GLY A 1 91 ? 4.957 5.815 4.298 1.00 92.56 91 GLY A CA 1
ATOM 740 C C . GLY A 1 91 ? 3.825 6.829 4.114 1.00 92.56 91 GLY A C 1
ATOM 741 O O . GLY A 1 91 ? 3.836 7.504 3.087 1.00 92.56 91 GLY A O 1
ATOM 742 N N . LEU A 1 92 ? 2.903 6.929 5.074 1.00 94.56 92 LEU A N 1
ATOM 743 C CA . LEU A 1 92 ? 1.953 8.034 5.230 1.00 94.56 92 LEU A CA 1
ATOM 744 C C . LEU A 1 92 ? 2.320 8.841 6.481 1.00 94.56 92 LEU A C 1
ATOM 746 O O . LEU A 1 92 ? 3.089 8.354 7.317 1.00 94.56 92 LEU A O 1
ATOM 750 N N . GLY A 1 93 ? 1.798 10.062 6.571 1.00 92.25 93 GLY A N 1
ATOM 751 C CA . GLY A 1 93 ? 2.032 10.940 7.709 1.00 92.25 93 GLY A CA 1
ATOM 752 C C . GLY A 1 93 ? 1.262 10.539 8.968 1.00 92.25 93 GLY A C 1
ATOM 753 O O . GLY A 1 93 ? 0.534 9.541 8.979 1.00 92.25 93 GLY A O 1
ATOM 754 N N . GLY A 1 94 ? 1.426 11.349 10.015 1.00 92.06 94 GLY A N 1
ATOM 755 C CA . GLY A 1 94 ? 0.864 11.125 11.349 1.00 92.06 94 GLY A CA 1
ATOM 756 C C . GLY A 1 94 ? 1.473 9.948 12.111 1.00 92.06 94 GLY A C 1
ATOM 757 O O . GLY A 1 94 ? 2.519 9.401 11.745 1.00 92.06 94 GLY A O 1
ATOM 758 N N . ASP A 1 95 ? 0.799 9.579 13.198 1.00 93.12 95 ASP A N 1
ATOM 759 C CA . ASP A 1 95 ? 1.206 8.468 14.050 1.00 93.12 95 ASP A CA 1
ATOM 760 C C . ASP A 1 95 ? 1.042 7.118 13.343 1.00 93.12 95 ASP A C 1
ATOM 762 O O . ASP A 1 95 ? 0.189 6.923 12.473 1.00 93.12 95 ASP A O 1
ATOM 766 N N . LEU A 1 96 ? 1.881 6.154 13.729 1.00 94.62 96 LEU A N 1
ATOM 767 C CA . LEU A 1 96 ? 1.808 4.804 13.184 1.00 94.62 96 LEU A CA 1
ATOM 768 C C . LEU A 1 96 ? 0.535 4.101 13.690 1.00 94.62 96 LEU A C 1
ATOM 770 O O . LEU A 1 96 ? 0.378 3.969 14.906 1.00 94.62 96 LEU A O 1
ATOM 774 N N . PRO A 1 97 ? -0.331 3.575 12.803 1.00 94.25 97 PRO A N 1
ATOM 775 C CA . PRO A 1 97 ? -1.604 2.962 13.186 1.00 94.25 97 PRO A CA 1
ATOM 776 C C . PRO A 1 97 ? -1.418 1.519 13.685 1.00 94.25 97 PRO A C 1
ATOM 778 O O . PRO A 1 97 ? -2.034 0.584 13.183 1.00 94.25 97 PRO A O 1
ATOM 781 N N . SER A 1 98 ? -0.535 1.301 14.660 1.00 93.44 98 SER A N 1
ATOM 782 C CA . SER A 1 98 ? -0.174 -0.044 15.129 1.00 93.44 98 SER A CA 1
ATOM 783 C C . SER A 1 98 ? -1.340 -0.810 15.756 1.00 93.44 98 SER A C 1
ATOM 785 O O . SER A 1 98 ? -1.387 -2.030 15.638 1.00 93.44 98 SER A O 1
ATOM 787 N N . LEU A 1 99 ? -2.290 -0.104 16.376 1.00 94.50 99 LEU A N 1
ATOM 788 C CA . LEU A 1 99 ? -3.491 -0.689 16.986 1.00 94.50 99 LEU A CA 1
ATOM 789 C C . LEU A 1 99 ? -4.554 -1.094 15.953 1.00 94.50 99 LEU A C 1
ATOM 791 O O . LEU A 1 99 ? -5.423 -1.921 16.234 1.00 94.50 99 LEU A O 1
ATOM 795 N N . GLU A 1 100 ? -4.463 -0.555 14.739 1.00 95.62 100 GLU A N 1
ATOM 79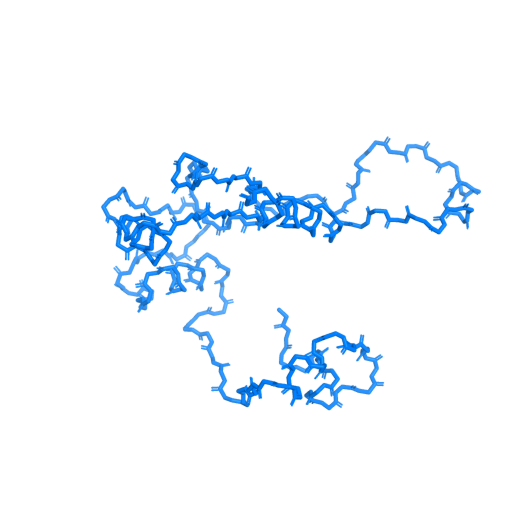6 C CA . GLU A 1 100 ? -5.429 -0.808 13.672 1.00 95.62 100 GLU A CA 1
ATOM 797 C C . GLU A 1 100 ? -5.222 -2.166 12.982 1.00 95.62 100 GLU A C 1
ATOM 799 O O . GLU A 1 100 ? -6.099 -2.634 12.255 1.00 95.62 100 GLU A O 1
ATOM 804 N N . PHE A 1 101 ? -4.120 -2.861 13.277 1.00 96.38 101 PHE A N 1
ATOM 805 C CA . PHE A 1 101 ? -3.818 -4.206 12.780 1.00 96.38 101 PHE A CA 1
ATOM 806 C C . PHE A 1 101 ? -3.722 -5.212 13.932 1.00 96.38 101 PHE A C 1
ATOM 808 O O . PHE A 1 101 ? -3.357 -4.857 15.050 1.00 96.38 101 PHE A O 1
ATOM 815 N N . ASP A 1 102 ? -4.008 -6.489 13.666 1.00 95.69 102 ASP A N 1
ATOM 816 C CA . ASP A 1 102 ? -3.822 -7.562 14.658 1.00 95.69 102 ASP A CA 1
ATOM 817 C C . ASP A 1 102 ? -2.335 -7.873 14.896 1.00 95.69 102 ASP A C 1
ATOM 819 O O . ASP A 1 102 ? -1.953 -8.381 15.951 1.00 95.69 102 ASP A O 1
ATOM 823 N N . TYR A 1 103 ? -1.478 -7.555 13.922 1.00 94.94 103 TYR A N 1
ATOM 824 C CA . TYR A 1 103 ? -0.026 -7.602 14.059 1.00 94.94 103 TYR A CA 1
ATOM 825 C C . TYR A 1 103 ? 0.644 -6.415 13.364 1.00 94.94 103 TYR A C 1
ATOM 827 O O . TYR A 1 103 ? 0.358 -6.107 12.206 1.00 94.94 103 TYR A O 1
ATOM 835 N N . TRP A 1 104 ? 1.595 -5.783 14.052 1.00 93.44 104 TRP A N 1
ATOM 836 C CA . TRP A 1 104 ? 2.329 -4.633 13.536 1.00 93.44 104 TRP A CA 1
ATOM 837 C C . TRP A 1 104 ? 3.841 -4.810 13.681 1.00 93.44 104 TRP A C 1
ATOM 839 O O . TRP A 1 104 ? 4.369 -4.951 14.781 1.00 93.44 104 TRP A O 1
ATOM 849 N N . GLN A 1 105 ? 4.544 -4.709 12.556 1.00 92.06 105 GLN A N 1
ATOM 850 C CA . GLN A 1 105 ? 5.999 -4.558 12.469 1.00 92.06 105 GLN A CA 1
ATOM 851 C C . GLN A 1 105 ? 6.323 -3.479 11.421 1.00 92.06 105 GLN A C 1
ATOM 853 O O . GLN A 1 105 ? 7.101 -3.682 10.483 1.00 92.06 105 GLN A O 1
ATOM 858 N N . GLY A 1 106 ? 5.645 -2.335 11.527 1.00 91.31 106 GLY A N 1
ATOM 859 C CA . GLY A 1 106 ? 5.804 -1.208 10.616 1.00 91.31 106 GLY A CA 1
ATOM 860 C C . GLY A 1 106 ? 6.738 -0.114 11.138 1.00 91.31 106 GLY A C 1
ATOM 861 O O . GLY A 1 106 ? 6.966 0.005 12.342 1.00 91.31 106 GLY A O 1
ATOM 862 N N . PHE A 1 107 ? 7.263 0.710 10.227 1.00 90.88 107 PHE A N 1
ATOM 863 C CA . PHE A 1 107 ? 8.135 1.846 10.552 1.00 90.88 107 PHE A CA 1
ATOM 864 C C . PHE A 1 107 ? 7.813 3.105 9.731 1.00 90.88 107 PHE A C 1
ATOM 866 O O . PHE A 1 107 ? 7.317 3.029 8.601 1.00 90.88 107 PHE A O 1
ATOM 873 N N . ALA A 1 108 ? 8.137 4.267 10.308 1.00 89.62 108 ALA A N 1
ATOM 874 C CA . ALA A 1 108 ? 8.002 5.584 9.688 1.00 89.62 108 ALA A CA 1
ATOM 875 C C . ALA A 1 108 ? 9.248 5.982 8.871 1.00 89.62 108 ALA A C 1
ATOM 877 O O . ALA A 1 108 ? 10.347 5.454 9.060 1.00 89.62 108 ALA A O 1
ATOM 878 N N . GLY A 1 109 ? 9.091 6.959 7.976 1.00 86.06 109 GLY A N 1
ATOM 879 C CA . GLY A 1 109 ? 10.206 7.529 7.218 1.00 86.06 109 GLY A CA 1
ATOM 880 C C . GLY A 1 109 ? 10.864 6.545 6.242 1.00 86.06 109 GLY A C 1
ATOM 881 O O . GLY A 1 109 ? 10.216 5.672 5.666 1.00 86.06 109 GLY A O 1
ATOM 882 N N . GLN A 1 110 ? 12.164 6.719 5.993 1.00 80.50 110 GLN A N 1
ATOM 883 C CA . GLN A 1 110 ? 12.908 5.921 5.004 1.00 80.50 110 GLN A CA 1
ATOM 884 C C . GLN A 1 110 ? 13.473 4.605 5.558 1.00 80.50 110 GLN A C 1
ATOM 886 O O . GLN A 1 110 ? 13.974 3.792 4.783 1.00 80.50 110 GLN A O 1
ATOM 891 N N . GLY A 1 111 ? 13.363 4.373 6.870 1.00 78.25 111 GLY A N 1
ATOM 892 C CA . GLY A 1 111 ? 14.051 3.271 7.541 1.00 78.25 111 GLY A CA 1
ATOM 893 C C . GLY A 1 111 ? 15.576 3.440 7.525 1.00 78.25 111 GLY A C 1
ATOM 894 O O . GLY A 1 111 ? 16.109 4.437 7.035 1.00 78.25 111 GLY A O 1
ATOM 895 N N . GLN A 1 112 ? 16.293 2.465 8.080 1.00 76.12 112 GLN A N 1
ATOM 896 C CA . GLN A 1 112 ? 17.757 2.410 8.023 1.00 76.12 112 GLN A CA 1
ATOM 897 C C . GLN A 1 112 ? 18.188 1.098 7.384 1.00 76.12 112 GLN A C 1
ATOM 899 O O . GLN A 1 112 ? 18.039 0.049 7.989 1.00 76.12 112 GLN A O 1
ATOM 904 N N . TYR A 1 113 ? 18.757 1.153 6.182 1.00 69.31 113 TYR A N 1
ATOM 905 C CA . TYR A 1 113 ? 19.166 -0.052 5.450 1.00 69.31 113 TYR A CA 1
ATOM 906 C C . TYR A 1 113 ? 20.300 -0.832 6.127 1.00 69.31 113 TYR A C 1
ATOM 908 O O . TYR A 1 113 ? 20.384 -2.050 5.979 1.00 69.31 113 TYR A O 1
ATOM 916 N N . PHE A 1 114 ? 21.164 -0.132 6.865 1.00 73.06 114 PHE A N 1
ATOM 917 C CA . PHE A 1 114 ? 22.318 -0.701 7.553 1.00 73.06 114 PHE A CA 1
ATOM 918 C C . PHE A 1 114 ? 22.225 -0.443 9.056 1.00 73.06 114 PHE A C 1
ATOM 920 O O . PHE A 1 114 ? 21.837 0.644 9.484 1.00 73.06 114 PHE A O 1
ATOM 927 N N . GLU A 1 115 ? 22.641 -1.420 9.861 1.00 64.19 115 GLU A N 1
ATOM 928 C CA . GLU A 1 115 ? 22.809 -1.231 11.303 1.00 64.19 115 GLU A CA 1
ATOM 929 C C . GLU A 1 115 ? 23.909 -0.193 11.573 1.00 64.19 115 GLU A C 1
ATOM 931 O O . GLU A 1 115 ? 25.072 -0.390 11.218 1.00 64.19 115 GLU A O 1
ATOM 936 N N . LYS A 1 116 ? 23.556 0.906 12.246 1.00 56.72 116 LYS A N 1
ATOM 937 C CA . LYS A 1 116 ? 24.444 2.061 12.456 1.00 56.72 116 LYS A CA 1
ATOM 938 C C . LYS A 1 116 ? 25.646 1.796 13.391 1.00 56.72 116 LYS A C 1
ATOM 940 O O . LYS A 1 116 ? 26.543 2.626 13.456 1.00 56.72 116 LYS A O 1
ATOM 945 N N . ASN A 1 117 ? 25.704 0.648 14.082 1.00 49.16 117 ASN A N 1
ATOM 946 C CA . ASN A 1 117 ? 26.650 0.382 15.183 1.00 49.16 117 ASN A CA 1
ATOM 947 C C . ASN A 1 117 ? 27.529 -0.870 15.014 1.00 49.16 117 ASN A C 1
ATOM 949 O O . ASN A 1 117 ? 27.750 -1.619 15.964 1.00 49.16 117 ASN A O 1
ATOM 953 N N . ARG A 1 118 ? 28.112 -1.099 13.8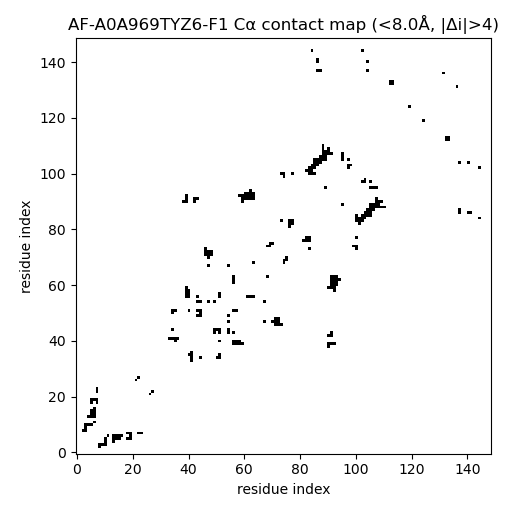33 1.00 49.34 118 ARG A N 1
ATOM 954 C CA . ARG A 1 118 ? 29.190 -2.095 13.698 1.00 49.34 118 ARG A CA 1
ATOM 955 C C . ARG A 1 118 ? 30.497 -1.428 13.281 1.00 49.34 118 ARG A C 1
ATOM 957 O O . ARG A 1 118 ? 30.835 -1.414 12.104 1.00 49.34 118 ARG A O 1
ATOM 964 N N . LYS A 1 119 ? 31.263 -0.928 14.265 1.00 43.72 119 LYS A N 1
ATOM 965 C CA . LYS A 1 119 ? 32.716 -0.725 14.116 1.00 43.72 119 LYS A CA 1
ATOM 966 C C . LYS A 1 119 ? 33.338 -2.094 13.833 1.00 43.72 119 LYS A C 1
ATOM 968 O O . LYS A 1 119 ? 33.635 -2.841 14.759 1.00 43.72 119 LYS A O 1
ATOM 973 N N . LYS A 1 120 ? 33.452 -2.472 12.565 1.00 49.38 120 LYS A N 1
ATOM 974 C CA . LYS A 1 120 ? 34.076 -3.727 12.152 1.00 49.38 120 LYS A CA 1
ATOM 975 C C . LYS A 1 120 ? 35.231 -3.423 11.223 1.00 49.38 120 LYS A C 1
ATOM 977 O O . LYS A 1 120 ? 35.057 -2.769 10.201 1.00 49.38 120 LYS A O 1
ATOM 982 N N . THR A 1 121 ? 36.411 -3.888 11.613 1.00 52.28 121 THR A N 1
ATOM 983 C CA . THR A 1 121 ? 37.631 -3.858 10.808 1.00 52.28 121 THR A CA 1
ATOM 984 C C . THR A 1 121 ? 37.386 -4.584 9.486 1.00 52.28 121 THR A C 1
ATOM 986 O O . THR A 1 121 ? 36.637 -5.562 9.452 1.00 52.28 121 THR A O 1
ATOM 989 N N . PHE A 1 122 ? 38.041 -4.128 8.417 1.00 46.69 122 PHE A N 1
ATOM 990 C CA . PHE A 1 122 ? 37.913 -4.618 7.036 1.00 46.69 122 PHE A CA 1
ATOM 991 C C . PHE A 1 122 ? 37.835 -6.160 6.924 1.00 46.69 122 PHE A C 1
ATOM 993 O O . PHE A 1 122 ? 36.973 -6.692 6.230 1.00 46.69 122 PHE A O 1
ATOM 1000 N N . ASN A 1 123 ? 38.618 -6.889 7.728 1.00 46.59 123 ASN A N 1
ATOM 1001 C CA . ASN A 1 123 ? 38.659 -8.359 7.743 1.00 46.59 123 ASN A CA 1
ATOM 1002 C C . ASN A 1 123 ? 37.387 -9.054 8.278 1.00 46.59 123 ASN A C 1
ATOM 1004 O O . ASN A 1 123 ? 37.133 -10.209 7.949 1.00 46.59 123 ASN A O 1
ATOM 1008 N N . GLN A 1 124 ? 36.551 -8.382 9.076 1.00 49.50 124 GLN A N 1
ATOM 1009 C CA . GLN A 1 124 ? 35.288 -8.956 9.569 1.00 49.50 124 GLN A CA 1
ATOM 1010 C C . GLN A 1 124 ? 34.127 -8.823 8.571 1.00 49.50 124 GLN A C 1
ATOM 1012 O O . GLN A 1 124 ? 33.078 -9.435 8.782 1.00 49.50 124 GLN A O 1
ATOM 1017 N N . ILE A 1 125 ? 34.298 -8.024 7.512 1.00 50.97 125 ILE A N 1
ATOM 1018 C CA . ILE A 1 125 ? 33.307 -7.843 6.441 1.00 50.97 125 ILE A CA 1
ATOM 1019 C C . ILE A 1 125 ? 33.387 -9.009 5.445 1.00 50.97 125 ILE A C 1
ATOM 1021 O O . ILE A 1 125 ? 32.359 -9.477 4.970 1.00 50.97 125 ILE A O 1
ATOM 1025 N N . ILE A 1 126 ? 34.591 -9.530 5.200 1.00 48.38 126 ILE A N 1
ATOM 1026 C CA . ILE A 1 126 ? 34.861 -10.547 4.171 1.00 48.38 126 ILE A CA 1
ATOM 1027 C C . ILE A 1 126 ? 34.466 -11.967 4.624 1.00 48.38 126 ILE A C 1
ATOM 1029 O O . ILE A 1 126 ? 34.077 -12.791 3.805 1.00 48.38 126 ILE A O 1
ATOM 1033 N N . ASN A 1 127 ? 34.488 -12.241 5.935 1.00 39.59 127 ASN A N 1
ATOM 1034 C CA . ASN A 1 127 ? 34.318 -13.595 6.489 1.00 39.59 127 ASN A CA 1
ATOM 1035 C C . ASN A 1 127 ? 32.912 -13.920 7.033 1.00 39.59 127 ASN A C 1
ATOM 1037 O O . ASN A 1 127 ? 32.738 -14.922 7.726 1.00 39.59 127 ASN A O 1
ATOM 1041 N N . ARG A 1 128 ? 31.885 -13.102 6.761 1.00 42.97 128 ARG A N 1
ATOM 1042 C CA . ARG A 1 128 ? 30.490 -13.451 7.096 1.00 42.97 128 ARG A CA 1
ATOM 1043 C C . ARG A 1 128 ? 29.567 -13.315 5.890 1.00 42.97 128 ARG A C 1
ATOM 1045 O O . ARG A 1 128 ? 28.923 -12.288 5.699 1.00 42.97 128 ARG A O 1
ATOM 1052 N N . THR A 1 129 ? 29.399 -14.422 5.175 1.00 38.03 129 THR A N 1
ATOM 1053 C CA . THR A 1 129 ? 28.253 -14.764 4.315 1.00 38.03 129 THR A CA 1
ATOM 1054 C C . THR A 1 129 ? 26.963 -14.923 5.136 1.00 38.03 129 THR A C 1
ATOM 1056 O O . THR A 1 129 ? 26.306 -15.955 5.13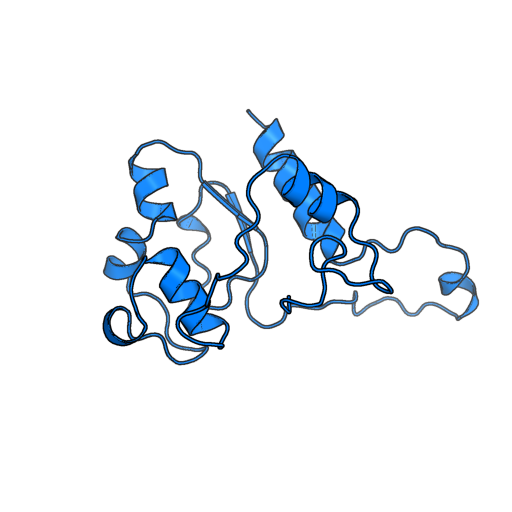7 1.00 38.03 129 THR A O 1
ATOM 1059 N N . SER A 1 130 ? 26.590 -13.886 5.883 1.00 39.38 130 SER A N 1
ATOM 1060 C CA . SER A 1 130 ? 25.266 -13.759 6.495 1.00 39.38 130 SER A CA 1
ATOM 1061 C C . SER A 1 130 ? 24.996 -12.278 6.758 1.00 39.38 130 SER A C 1
ATOM 1063 O O . SER A 1 130 ? 24.915 -11.808 7.901 1.00 39.38 130 SER A O 1
ATOM 1065 N N . HIS A 1 131 ? 24.936 -11.497 5.685 1.00 42.38 131 HIS A N 1
ATOM 1066 C CA . HIS A 1 131 ? 24.301 -10.194 5.758 1.00 42.38 131 HIS A CA 1
ATOM 1067 C C . HIS A 1 131 ? 22.815 -10.455 6.027 1.00 42.38 131 HIS A C 1
ATOM 1069 O O . HIS A 1 131 ? 22.098 -10.835 5.112 1.00 42.38 131 HIS A O 1
ATOM 1075 N N . ARG A 1 132 ? 22.348 -10.270 7.270 1.00 43.47 132 ARG A N 1
ATOM 1076 C CA . ARG A 1 132 ? 20.923 -9.995 7.497 1.00 43.47 132 ARG A CA 1
ATOM 1077 C C . ARG A 1 132 ? 20.661 -8.629 6.883 1.00 43.47 132 ARG A C 1
ATOM 1079 O O . ARG A 1 132 ? 20.892 -7.596 7.507 1.00 43.47 132 ARG A O 1
ATOM 1086 N N . ILE A 1 133 ? 20.335 -8.6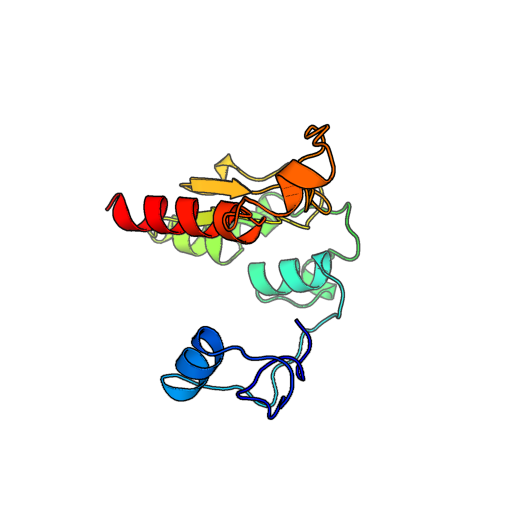41 5.601 1.00 48.97 133 ILE A N 1
ATOM 1087 C CA . ILE A 1 133 ? 19.894 -7.468 4.859 1.00 48.97 133 ILE A CA 1
ATOM 1088 C C . ILE A 1 133 ? 18.489 -7.136 5.372 1.00 48.97 133 ILE A C 1
ATOM 1090 O O . ILE A 1 133 ? 17.765 -8.018 5.831 1.00 48.97 133 ILE A O 1
ATOM 1094 N N . TYR A 1 134 ? 18.089 -5.866 5.301 1.00 50.22 134 TYR A N 1
ATOM 1095 C CA . TYR A 1 134 ? 16.769 -5.376 5.721 1.00 50.22 134 TYR A CA 1
ATOM 1096 C C . TYR A 1 134 ? 15.579 -6.203 5.179 1.00 50.22 134 TYR A C 1
ATOM 1098 O O . TYR A 1 134 ? 14.503 -6.181 5.762 1.00 50.22 134 TYR A O 1
ATOM 1106 N N . SER A 1 135 ? 15.763 -6.980 4.105 1.00 52.78 135 SER A N 1
ATOM 1107 C CA . SER A 1 135 ? 14.790 -7.967 3.618 1.00 52.78 135 SER A CA 1
ATOM 1108 C C . SER A 1 135 ? 14.419 -9.026 4.663 1.00 52.78 135 SER A C 1
ATOM 1110 O O . SER A 1 135 ? 13.239 -9.320 4.846 1.00 52.78 135 SER A O 1
ATOM 1112 N N . ASP A 1 136 ? 15.394 -9.561 5.400 1.00 57.75 136 ASP A N 1
ATOM 1113 C CA . ASP A 1 136 ? 15.182 -10.664 6.351 1.00 57.75 136 ASP A CA 1
ATOM 1114 C C . ASP A 1 136 ? 14.391 -10.216 7.588 1.00 57.75 136 ASP A C 1
ATOM 1116 O O . ASP A 1 136 ? 13.706 -11.023 8.229 1.00 57.75 136 ASP A O 1
ATOM 1120 N N . LEU A 1 137 ? 14.455 -8.910 7.888 1.00 59.16 137 LEU A N 1
ATOM 1121 C CA . LEU A 1 137 ? 13.699 -8.245 8.949 1.00 59.16 137 LEU A CA 1
ATOM 1122 C C . LEU A 1 137 ? 12.191 -8.221 8.676 1.00 59.16 137 LEU A C 1
ATOM 1124 O O . LEU A 1 137 ? 11.435 -8.063 9.625 1.00 59.16 137 LEU A O 1
ATOM 1128 N N . PHE A 1 138 ? 11.740 -8.405 7.431 1.00 73.00 138 PHE A N 1
ATOM 1129 C CA . PHE A 1 138 ? 10.308 -8.456 7.100 1.00 73.00 138 PHE A CA 1
ATOM 1130 C C . PHE A 1 138 ? 9.825 -9.863 6.771 1.00 73.00 138 PHE A C 1
ATOM 1132 O O . PHE A 1 138 ? 8.697 -10.213 7.119 1.00 73.00 138 PHE A O 1
ATOM 1139 N N . VAL A 1 139 ? 10.672 -10.699 6.164 1.00 73.69 139 VAL A N 1
ATOM 1140 C CA . VAL A 1 139 ? 10.295 -12.079 5.823 1.00 73.69 139 VAL A CA 1
ATOM 1141 C C . VAL A 1 139 ? 10.031 -12.901 7.084 1.00 73.69 139 VAL A C 1
ATOM 1143 O O . VAL A 1 139 ? 8.991 -13.550 7.181 1.00 73.69 139 VAL A O 1
ATOM 1146 N N . THR A 1 140 ? 10.914 -12.828 8.086 1.00 75.75 140 THR A N 1
AT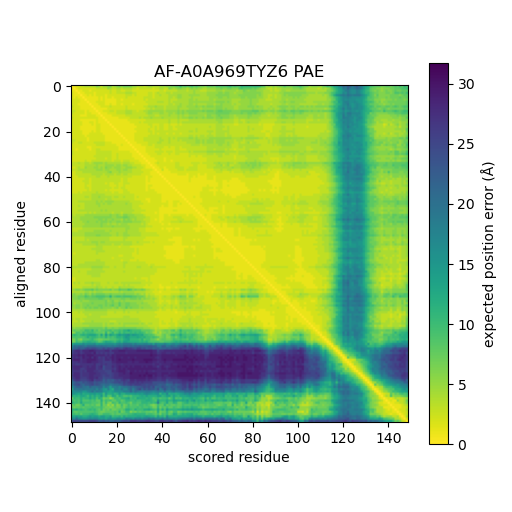OM 1147 C CA . THR A 1 140 ? 10.766 -13.634 9.312 1.00 75.75 140 THR A CA 1
ATOM 1148 C C . THR A 1 140 ? 9.490 -13.280 10.091 1.00 75.75 140 THR A C 1
ATOM 1150 O O . THR A 1 140 ? 8.728 -14.195 10.404 1.00 75.75 140 THR A O 1
ATOM 1153 N N . PRO A 1 141 ? 9.174 -11.994 10.356 1.00 74.19 141 PRO A N 1
ATOM 1154 C CA . PRO A 1 141 ? 7.895 -11.615 10.963 1.00 74.19 141 PRO A CA 1
ATOM 1155 C C . PRO A 1 141 ? 6.669 -12.037 10.155 1.00 74.19 141 PRO A C 1
ATOM 1157 O O . PRO A 1 141 ? 5.677 -12.461 10.741 1.00 74.19 141 PRO A O 1
ATOM 1160 N N . THR A 1 142 ? 6.743 -11.971 8.821 1.00 75.44 142 THR A N 1
ATOM 1161 C CA . THR A 1 142 ? 5.639 -12.396 7.945 1.00 75.44 142 THR A CA 1
ATOM 1162 C C . THR A 1 142 ? 5.360 -13.887 8.116 1.00 75.44 142 THR A C 1
ATOM 1164 O O . THR A 1 142 ? 4.218 -14.282 8.333 1.00 75.44 142 THR A O 1
ATOM 1167 N N . ILE A 1 143 ? 6.409 -14.715 8.101 1.00 73.31 143 ILE A N 1
ATOM 1168 C CA . ILE A 1 143 ? 6.297 -16.161 8.332 1.00 73.31 143 ILE A CA 1
ATOM 1169 C C . ILE A 1 143 ? 5.751 -16.443 9.736 1.00 73.31 143 ILE A C 1
ATOM 1171 O O . ILE A 1 143 ? 4.834 -17.242 9.882 1.00 73.31 143 ILE A O 1
ATOM 1175 N N . LEU A 1 144 ? 6.266 -15.769 10.769 1.00 71.56 144 LEU A N 1
ATOM 1176 C CA . LEU A 1 144 ? 5.801 -15.955 12.147 1.00 71.56 144 LEU A CA 1
ATOM 1177 C C . LEU A 1 144 ? 4.328 -15.579 12.332 1.00 71.56 144 LEU A C 1
ATOM 1179 O O . LEU A 1 144 ? 3.639 -16.235 13.107 1.00 71.56 144 LEU A O 1
ATOM 1183 N N . PHE A 1 145 ? 3.842 -14.541 11.651 1.00 79.44 145 PHE A N 1
ATOM 1184 C CA . PHE A 1 145 ? 2.429 -14.173 11.695 1.00 79.44 145 PHE A CA 1
ATOM 1185 C C . PHE A 1 145 ? 1.546 -15.247 11.045 1.00 79.44 145 PHE A C 1
ATOM 1187 O O . PHE A 1 145 ? 0.542 -15.639 11.633 1.00 79.44 145 PHE A O 1
ATOM 1194 N N . ILE A 1 146 ? 1.950 -15.763 9.878 1.00 79.00 146 ILE A N 1
ATOM 1195 C CA . ILE A 1 146 ? 1.205 -16.800 9.146 1.00 79.00 146 ILE A CA 1
ATOM 1196 C C . ILE A 1 146 ? 1.222 -18.142 9.891 1.00 79.00 146 ILE A C 1
ATOM 1198 O O . ILE A 1 146 ? 0.212 -18.830 9.923 1.00 79.00 146 ILE A O 1
ATOM 1202 N N . LEU A 1 147 ? 2.353 -18.531 10.484 1.00 75.94 147 LEU A N 1
ATOM 1203 C CA . LEU A 1 147 ? 2.505 -19.832 11.148 1.00 75.94 147 LEU A CA 1
ATOM 1204 C C . LEU A 1 147 ? 1.921 -19.883 12.565 1.00 75.94 147 LEU A C 1
ATOM 1206 O O . LEU A 1 147 ? 1.762 -20.972 13.100 1.00 75.94 147 LEU A O 1
ATOM 1210 N N . LYS A 1 148 ? 1.591 -18.740 13.180 1.00 70.25 148 LYS A N 1
ATOM 1211 C CA . LYS A 1 148 ? 0.835 -18.666 14.447 1.00 70.25 148 LYS A CA 1
ATOM 1212 C C . LYS A 1 148 ? -0.688 -18.744 14.213 1.00 70.25 148 LYS A C 1
ATOM 1214 O O . LYS A 1 148 ? -1.466 -18.022 14.853 1.00 70.25 148 LYS A O 1
ATOM 1219 N N . LEU A 1 149 ? -1.089 -19.557 13.235 1.00 53.88 149 LEU A N 1
ATOM 1220 C CA . LEU A 1 149 ? -2.429 -20.140 13.122 1.00 53.88 149 LEU A CA 1
ATOM 1221 C C . LEU A 1 149 ? -2.552 -21.283 14.133 1.00 53.88 149 LEU A C 1
ATOM 1223 O O . LEU A 1 149 ? -3.661 -21.414 14.686 1.00 53.88 149 LEU A O 1
#

Sequence (149 aa):
MRWDALGAMGNRIIRTPNLDRLAYEGVLFLNNFVTTSICPTSRASIFTGQYGRRHQIWDFETPFTPQQFQQTYPALLRAAGYRTAFIGKWGLGGDLPSLEFDYWQGFAGQGQYFEKNRKKTFNQIINRTSHRIYSDLFVTPTILFILKL

pLDDT: mean 85.88, std 17.69, range [38.03, 98.56]